Protein AF-A0A9E2LUS8-F1 (afd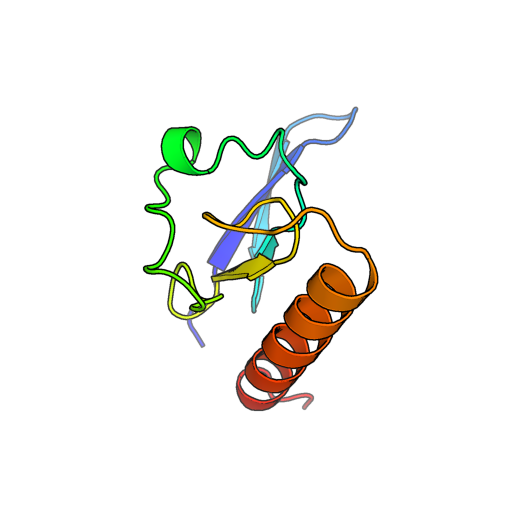b_monomer_lite)

pLDDT: mean 84.72, std 9.07, range [53.88, 95.25]

Secondary structure (DSSP, 8-state):
---EEEEEEETTEEEEEEES-EEE--GGG--TGGGTPPPPSTT--EEETTEEE-GGGSTT----HHHHHHHHHHHHHHHHHHS---

Structure (mmCIF, N/CA/C/O backbone):
data_AF-A0A9E2LUS8-F1
#
_entry.id   AF-A0A9E2LUS8-F1
#
loop_
_atom_site.group_PDB
_atom_site.id
_atom_site.type_symbol
_atom_site.label_atom_id
_atom_site.label_alt_id
_atom_site.label_comp_id
_atom_site.label_asym_id
_atom_site.label_entity_id
_atom_site.label_seq_id
_atom_site.pdbx_PDB_ins_code
_atom_site.Cartn_x
_atom_site.Cartn_y
_atom_site.Cartn_z
_atom_site.occupancy
_atom_site.B_iso_or_equiv
_atom_site.auth_seq_id
_atom_site.auth_comp_id
_atom_site.auth_asym_id
_atom_site.auth_atom_id
_atom_site.pdbx_PDB_model_num
ATOM 1 N N . GLY A 1 1 ? -13.902 -4.784 15.398 1.00 53.88 1 GLY A N 1
ATOM 2 C CA . GLY A 1 1 ? -12.486 -5.181 15.235 1.00 53.88 1 GLY A CA 1
ATOM 3 C C . GLY A 1 1 ? -11.618 -3.959 15.446 1.00 53.88 1 GLY A C 1
ATOM 4 O O . GLY A 1 1 ? -12.105 -2.864 15.220 1.00 53.88 1 GLY A O 1
ATOM 5 N N . THR A 1 2 ? -10.387 -4.102 15.937 1.00 70.62 2 THR A N 1
ATOM 6 C CA . THR A 1 2 ? -9.509 -2.953 16.227 1.00 70.62 2 THR A CA 1
ATOM 7 C C . THR A 1 2 ? -9.095 -2.274 14.922 1.00 70.62 2 THR A C 1
ATOM 9 O O . THR A 1 2 ? -8.218 -2.794 14.235 1.00 70.62 2 THR A O 1
ATOM 12 N N . GLY A 1 3 ? -9.764 -1.179 14.553 1.00 81.19 3 GLY A N 1
ATOM 13 C CA . GLY A 1 3 ? -9.423 -0.362 13.388 1.00 81.19 3 GLY A CA 1
ATOM 14 C C . GLY A 1 3 ? -8.035 0.277 13.497 1.00 81.19 3 GLY A C 1
ATOM 15 O O . GLY A 1 3 ? -7.282 0.034 14.441 1.00 81.19 3 GLY A O 1
ATOM 16 N N . VAL A 1 4 ? -7.694 1.106 12.521 1.00 87.12 4 VAL A N 1
ATOM 17 C CA . VAL A 1 4 ? -6.491 1.937 12.504 1.00 87.12 4 VA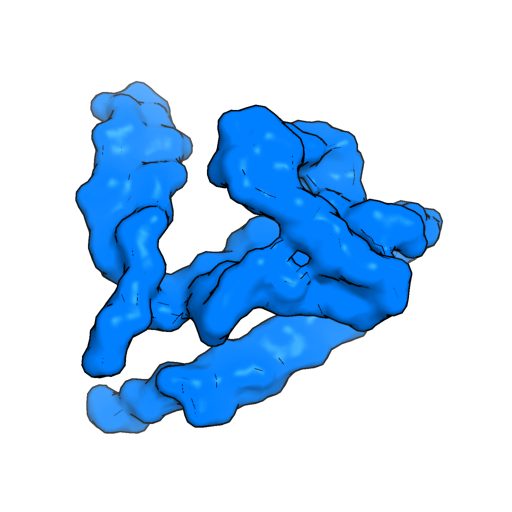L A CA 1
ATOM 18 C C . VAL A 1 4 ? -6.898 3.404 12.612 1.00 87.12 4 VAL A C 1
ATOM 20 O O . VAL A 1 4 ? -7.809 3.849 11.922 1.00 87.12 4 VAL A O 1
ATOM 23 N N . CYS A 1 5 ? -6.239 4.172 13.475 1.00 88.56 5 CYS A N 1
ATOM 24 C CA . CYS A 1 5 ? -6.409 5.623 13.476 1.00 88.56 5 CYS A CA 1
ATOM 25 C C . CYS A 1 5 ? -5.533 6.218 12.376 1.00 88.56 5 CYS A C 1
ATOM 27 O O . CYS A 1 5 ? -4.327 5.966 12.348 1.00 88.56 5 CYS A O 1
ATOM 29 N N . ALA A 1 6 ? -6.123 7.026 11.501 1.00 84.88 6 ALA A N 1
ATOM 30 C CA . ALA A 1 6 ? -5.380 7.763 10.489 1.00 84.88 6 ALA A CA 1
ATOM 31 C C . ALA A 1 6 ? -5.621 9.262 10.648 1.00 84.88 6 ALA A C 1
ATOM 33 O O . ALA A 1 6 ? -6.707 9.697 11.029 1.00 84.88 6 ALA A O 1
ATOM 34 N N . THR A 1 7 ? -4.589 10.054 10.358 1.00 86.94 7 THR A N 1
ATOM 35 C CA . THR A 1 7 ? -4.688 11.514 10.352 1.00 86.94 7 THR A CA 1
ATOM 36 C C . THR A 1 7 ? -4.893 12.007 8.926 1.00 86.94 7 THR A C 1
ATOM 38 O O . THR A 1 7 ? -3.994 11.909 8.090 1.00 86.94 7 THR A O 1
ATOM 41 N N . LEU A 1 8 ? -6.051 12.602 8.667 1.00 81.75 8 LEU A N 1
ATOM 42 C CA . LEU A 1 8 ? -6.349 13.336 7.445 1.00 81.75 8 LEU A CA 1
ATOM 43 C C . LEU A 1 8 ? -5.932 14.794 7.621 1.00 81.75 8 LEU A C 1
ATOM 45 O O . LEU A 1 8 ? -6.381 15.487 8.534 1.00 81.75 8 LEU A O 1
ATOM 49 N N . ARG A 1 9 ? -5.057 15.277 6.737 1.00 84.12 9 ARG A N 1
ATOM 50 C CA . ARG A 1 9 ? -4.677 16.692 6.680 1.00 84.12 9 ARG A CA 1
ATOM 51 C C . ARG A 1 9 ? -5.519 17.377 5.614 1.00 84.12 9 ARG A C 1
ATOM 53 O O . ARG A 1 9 ? -5.403 17.058 4.436 1.00 84.12 9 ARG A O 1
ATOM 60 N N . THR A 1 10 ? -6.351 18.315 6.039 1.00 82.94 10 THR A N 1
ATOM 61 C CA . THR A 1 10 ? -7.215 19.126 5.175 1.00 82.94 10 THR A CA 1
ATOM 62 C C . THR A 1 10 ? -6.792 20.593 5.247 1.00 82.94 10 THR A C 1
ATOM 64 O O . THR A 1 10 ? -6.005 20.977 6.114 1.00 82.94 10 THR A O 1
ATOM 67 N N . ALA A 1 11 ? -7.346 21.442 4.378 1.00 88.62 11 ALA A N 1
ATOM 68 C CA . ALA A 1 11 ? -7.138 22.890 4.467 1.00 88.62 11 ALA A CA 1
ATOM 69 C C . ALA A 1 11 ? -7.633 23.488 5.803 1.00 88.62 11 ALA A C 1
ATOM 71 O O . ALA A 1 11 ? -7.117 24.511 6.240 1.00 88.62 11 ALA A O 1
ATOM 72 N N . ALA A 1 12 ? -8.596 22.838 6.468 1.00 90.56 12 ALA A N 1
ATOM 73 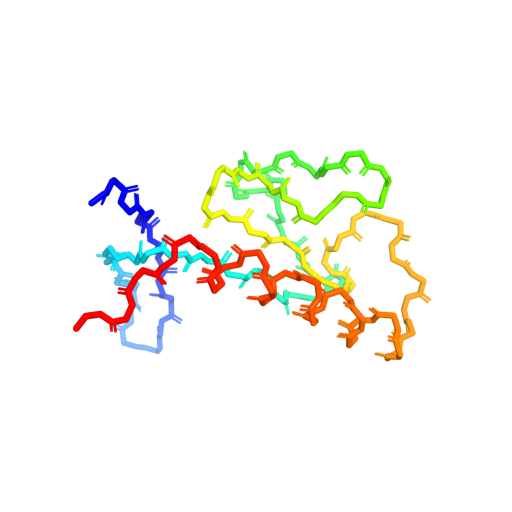C CA . ALA A 1 12 ? -9.141 23.260 7.758 1.00 90.56 12 ALA A CA 1
ATOM 74 C C . ALA A 1 12 ? -8.303 22.791 8.965 1.00 90.56 12 ALA A C 1
ATOM 76 O O . ALA A 1 12 ? -8.578 23.193 10.093 1.00 90.56 12 ALA A O 1
ATOM 77 N N . GLY A 1 13 ? -7.292 21.943 8.748 1.00 88.94 13 GLY A N 1
ATOM 78 C CA . GLY A 1 13 ? -6.458 21.371 9.804 1.00 88.94 13 GLY A CA 1
ATOM 79 C C . GLY A 1 13 ? -6.313 19.852 9.709 1.00 88.94 13 GLY A C 1
ATOM 80 O O . GLY A 1 13 ? -6.711 19.222 8.725 1.00 88.94 13 GLY A O 1
ATOM 81 N N . ALA A 1 14 ? -5.699 19.265 10.737 1.00 91.50 14 ALA A N 1
ATOM 82 C CA . ALA A 1 14 ? -5.500 17.823 10.853 1.00 91.50 14 ALA A CA 1
ATOM 83 C C . ALA A 1 14 ? -6.591 17.199 11.731 1.00 91.50 14 ALA A C 1
ATOM 85 O O . ALA A 1 14 ? -6.824 17.665 12.845 1.00 91.50 14 ALA A O 1
ATOM 86 N N . ILE A 1 15 ? -7.224 16.138 11.237 1.00 89.75 15 ILE A N 1
ATOM 87 C CA . ILE A 1 15 ? -8.254 15.377 11.949 1.00 89.75 15 ILE A CA 1
ATOM 88 C C . ILE A 1 15 ? -7.766 13.934 12.047 1.00 89.75 15 ILE A C 1
ATOM 90 O O . ILE A 1 15 ? -7.339 13.365 11.045 1.00 89.75 15 ILE A O 1
ATOM 94 N N . THR A 1 16 ? -7.796 13.355 13.247 1.00 90.56 16 THR A N 1
ATOM 95 C CA . THR A 1 16 ? -7.474 11.940 13.468 1.00 90.56 16 THR A CA 1
ATOM 96 C C . THR A 1 16 ? -8.755 11.192 13.782 1.00 90.56 16 THR A C 1
ATOM 98 O O . THR A 1 16 ? -9.424 11.518 14.760 1.00 90.56 16 THR A O 1
ATOM 101 N N . GLU A 1 17 ? -9.075 10.184 12.979 1.00 88.75 17 GLU A N 1
ATOM 102 C CA . GLU A 1 17 ? -10.300 9.398 13.124 1.00 88.75 17 GLU A CA 1
ATOM 103 C C . GLU A 1 17 ? -10.044 7.901 12.857 1.00 88.75 17 GLU A C 1
ATOM 105 O O . GLU A 1 17 ? -9.022 7.547 12.250 1.00 88.75 17 GLU A O 1
ATOM 110 N N . PRO A 1 18 ? -10.894 7.000 13.385 1.00 89.81 18 PRO A N 1
ATOM 111 C CA . PRO A 1 18 ? -10.736 5.566 13.188 1.00 89.81 18 PRO A CA 1
ATOM 112 C C . PRO A 1 18 ? -11.228 5.125 11.803 1.00 89.81 18 PRO A C 1
ATOM 114 O O . PRO A 1 18 ? -12.290 5.534 11.347 1.00 89.81 18 PRO A O 1
ATOM 117 N N . PHE A 1 19 ? -10.482 4.212 11.186 1.00 88.44 19 PHE A N 1
ATOM 118 C CA . PHE A 1 19 ? -10.806 3.551 9.923 1.00 88.44 19 PHE A CA 1
ATOM 119 C C . PHE A 1 19 ? -10.662 2.036 10.052 1.00 88.44 19 PHE A C 1
ATOM 121 O O . PHE A 1 19 ? -9.856 1.541 10.841 1.00 88.44 19 PHE A O 1
ATOM 128 N N . ASP A 1 20 ? -11.378 1.273 9.229 1.00 89.00 20 ASP A N 1
ATOM 129 C CA . ASP A 1 20 ? -11.211 -0.185 9.189 1.00 89.00 20 ASP A CA 1
ATOM 130 C C . ASP A 1 20 ? -9.896 -0.615 8.529 1.00 89.00 20 ASP A C 1
ATOM 132 O O . ASP A 1 20 ? -9.295 -1.619 8.929 1.00 89.00 20 ASP A O 1
ATOM 136 N N . ALA A 1 21 ? -9.452 0.152 7.533 1.00 90.38 21 ALA A N 1
ATOM 137 C CA . ALA A 1 21 ? -8.268 -0.092 6.722 1.00 90.38 21 ALA A CA 1
ATOM 138 C C . ALA A 1 21 ? -7.740 1.220 6.119 1.00 90.38 21 ALA A C 1
ATOM 140 O O . ALA A 1 21 ? -8.501 2.158 5.890 1.00 90.38 21 ALA A O 1
ATOM 141 N N . VAL A 1 22 ? -6.440 1.270 5.819 1.00 90.69 22 VAL A N 1
ATOM 142 C CA . VAL A 1 22 ? -5.790 2.398 5.129 1.00 90.69 22 VAL A CA 1
ATOM 143 C C . VAL A 1 22 ? -4.982 1.884 3.941 1.00 90.69 22 VAL A C 1
ATOM 145 O O . VAL A 1 22 ? -4.136 1.005 4.100 1.00 90.69 22 VAL A O 1
ATOM 148 N N . LEU A 1 23 ? -5.193 2.475 2.764 1.00 90.94 23 LEU A N 1
ATOM 149 C CA . LEU A 1 23 ? -4.330 2.288 1.596 1.00 90.94 23 LEU A CA 1
ATOM 150 C C . LEU A 1 23 ? -3.500 3.552 1.369 1.00 90.94 23 LEU A C 1
ATOM 152 O O . LEU A 1 23 ? -4.037 4.650 1.235 1.00 90.94 23 LEU A O 1
ATOM 156 N N . PHE A 1 24 ? -2.182 3.396 1.306 1.00 89.62 24 PHE A N 1
ATOM 157 C CA . PHE A 1 24 ? -1.251 4.483 1.058 1.00 89.62 24 PHE A CA 1
ATOM 158 C C . PHE A 1 24 ? -0.854 4.539 -0.424 1.00 89.62 24 PHE A C 1
ATOM 160 O O . PHE A 1 24 ? -0.140 3.667 -0.925 1.00 89.62 24 PHE A O 1
ATOM 167 N N . CYS A 1 25 ? -1.273 5.611 -1.103 1.00 89.50 25 CYS A N 1
ATOM 168 C CA . CYS A 1 25 ? -1.101 5.823 -2.549 1.00 89.50 25 CYS A CA 1
ATOM 169 C C . CYS A 1 25 ? -0.288 7.097 -2.863 1.00 89.50 25 CYS A C 1
ATOM 171 O O . CYS A 1 25 ? -0.608 7.837 -3.788 1.00 89.50 25 CYS A O 1
ATOM 173 N N . GLY A 1 26 ? 0.736 7.411 -2.064 1.00 86.75 26 GLY A N 1
ATOM 174 C CA . GLY A 1 26 ? 1.435 8.708 -2.104 1.00 86.75 26 GLY A CA 1
ATOM 175 C C . GLY A 1 26 ? 2.473 8.916 -3.219 1.00 86.75 26 GLY A C 1
ATOM 176 O O . GLY A 1 26 ? 3.192 9.916 -3.183 1.00 86.75 26 GLY A O 1
ATOM 177 N N . GLY A 1 27 ? 2.598 7.984 -4.171 1.00 87.88 27 GLY A N 1
ATOM 178 C CA . GLY A 1 27 ? 3.617 8.018 -5.229 1.00 87.88 27 GLY A CA 1
ATOM 179 C C . GLY A 1 27 ? 5.061 8.050 -4.701 1.00 87.88 27 GLY A C 1
ATOM 180 O O . GLY A 1 27 ? 5.307 7.776 -3.531 1.00 87.88 27 GLY A O 1
ATOM 181 N N . ARG A 1 28 ? 6.032 8.438 -5.542 1.00 83.56 28 ARG A N 1
ATOM 182 C CA . ARG A 1 28 ? 7.468 8.480 -5.163 1.00 83.56 28 ARG A CA 1
ATOM 183 C C . ARG A 1 28 ? 7.806 9.497 -4.073 1.00 83.56 28 ARG A C 1
ATOM 185 O O . ARG A 1 28 ? 8.855 9.412 -3.447 1.00 83.56 28 ARG A O 1
ATOM 192 N N . THR A 1 29 ? 6.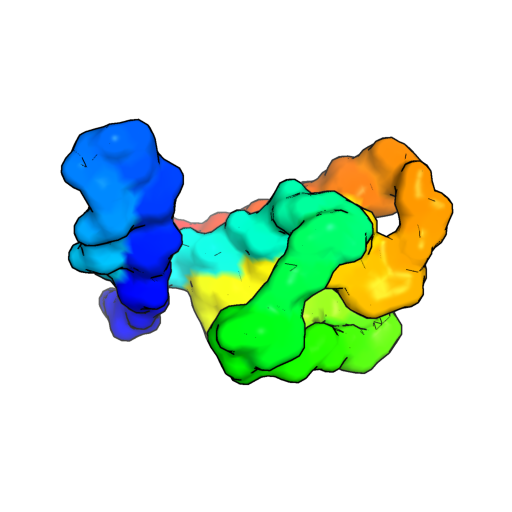928 10.469 -3.852 1.00 74.00 29 THR A N 1
ATOM 193 C CA . THR A 1 29 ? 7.039 11.456 -2.770 1.00 74.00 29 THR A CA 1
ATOM 194 C C . THR A 1 29 ? 6.589 10.899 -1.420 1.00 74.00 29 THR A C 1
ATOM 196 O O . THR A 1 29 ? 6.475 11.648 -0.450 1.00 74.00 29 THR A O 1
ATOM 199 N N . SER A 1 30 ? 6.301 9.597 -1.340 1.00 71.75 30 SER A N 1
ATOM 200 C CA . SER A 1 30 ? 5.903 8.930 -0.113 1.00 71.75 30 SER A CA 1
ATOM 201 C C . SER A 1 30 ? 6.949 9.097 0.986 1.00 71.75 30 SER A C 1
ATOM 203 O O . SER A 1 30 ? 8.075 8.616 0.876 1.00 71.75 30 SER A O 1
ATOM 205 N N . ARG A 1 31 ? 6.547 9.712 2.096 1.00 72.81 31 ARG A N 1
ATOM 206 C CA . ARG A 1 31 ? 7.357 9.867 3.310 1.00 72.81 31 ARG A CA 1
ATOM 207 C C . ARG A 1 31 ? 7.115 8.720 4.296 1.00 72.81 31 ARG A C 1
ATOM 209 O O . ARG A 1 31 ? 6.991 8.946 5.492 1.00 72.81 31 ARG A O 1
ATOM 216 N N . LEU A 1 32 ? 6.993 7.485 3.799 1.00 76.06 32 LEU A N 1
ATOM 217 C CA . LEU A 1 32 ? 6.666 6.317 4.633 1.00 76.06 32 LEU A CA 1
ATOM 218 C C . LEU A 1 32 ? 7.611 6.139 5.835 1.00 76.06 32 LEU A C 1
ATOM 220 O O . LEU A 1 32 ? 7.092 5.938 6.934 1.00 76.06 32 LEU A O 1
ATOM 224 N N . PRO A 1 33 ? 8.945 6.306 5.693 1.00 75.25 33 PRO A N 1
ATOM 225 C CA . PRO A 1 33 ? 9.843 6.251 6.845 1.00 75.25 33 PRO A CA 1
ATOM 226 C C . PRO A 1 33 ? 9.567 7.346 7.885 1.00 75.25 33 PRO A C 1
ATOM 228 O O . PRO A 1 33 ? 9.638 7.084 9.081 1.00 75.25 33 PRO A O 1
ATOM 231 N N . GLU A 1 34 ? 9.198 8.559 7.454 1.00 76.38 34 GLU A N 1
ATOM 232 C CA . GLU A 1 34 ? 8.843 9.667 8.361 1.00 76.38 34 GLU A CA 1
ATOM 233 C C . GLU A 1 34 ? 7.522 9.405 9.102 1.00 76.38 34 GLU A C 1
ATOM 235 O O . GLU A 1 34 ? 7.296 9.942 10.182 1.00 76.38 34 GLU A O 1
ATOM 240 N N . LEU A 1 35 ? 6.656 8.559 8.536 1.00 71.19 35 LEU A N 1
ATOM 241 C CA . LEU A 1 35 ? 5.412 8.098 9.156 1.00 71.19 35 LEU A CA 1
ATOM 242 C C . LEU A 1 35 ? 5.624 6.894 10.092 1.00 71.19 35 LEU A C 1
ATOM 244 O O . LEU A 1 35 ? 4.650 6.342 10.599 1.00 71.19 35 LEU A O 1
ATOM 248 N N . GLY A 1 36 ? 6.874 6.473 10.318 1.00 76.00 36 GLY A N 1
ATOM 249 C CA . GLY A 1 36 ? 7.208 5.324 11.161 1.00 76.00 36 GLY A CA 1
ATOM 250 C C . GLY A 1 36 ? 6.917 3.968 10.515 1.00 76.00 36 GLY A C 1
ATOM 251 O O . GLY A 1 36 ? 6.985 2.946 11.195 1.00 76.00 36 GLY A O 1
ATOM 252 N N . PHE A 1 37 ? 6.609 3.935 9.214 1.00 77.00 37 PHE A N 1
ATOM 253 C CA . PHE A 1 37 ? 6.408 2.690 8.483 1.00 77.00 37 PHE A CA 1
ATOM 254 C C . PHE A 1 37 ? 7.713 2.221 7.848 1.00 77.00 37 PHE A C 1
ATOM 256 O O . PHE A 1 37 ? 8.333 2.923 7.044 1.00 77.00 37 PHE A O 1
ATOM 263 N N . THR A 1 38 ? 8.104 0.990 8.163 1.00 73.69 38 THR A N 1
ATOM 264 C CA . THR A 1 38 ? 9.129 0.276 7.408 1.00 73.69 38 THR A CA 1
ATOM 265 C C . THR A 1 38 ? 8.513 -0.241 6.118 1.00 73.69 38 THR A C 1
ATOM 267 O O . THR A 1 38 ? 7.433 -0.833 6.110 1.00 73.69 38 THR A O 1
ATOM 270 N N . THR A 1 39 ? 9.172 0.023 4.992 1.00 68.12 39 THR A N 1
ATOM 271 C CA . THR A 1 39 ? 8.669 -0.467 3.711 1.00 68.12 39 THR A CA 1
ATOM 272 C C . THR A 1 39 ? 8.768 -1.995 3.685 1.00 68.12 39 THR A C 1
ATOM 274 O O . THR A 1 39 ? 9.786 -2.529 4.137 1.00 68.12 39 THR A O 1
ATOM 277 N N . PRO A 1 40 ? 7.752 -2.718 3.187 1.00 72.06 40 PRO A N 1
ATOM 278 C CA . PRO A 1 40 ? 7.777 -4.170 3.190 1.00 72.06 40 PRO A CA 1
ATOM 279 C C . PRO A 1 40 ? 8.898 -4.677 2.273 1.00 72.06 40 PRO A C 1
ATOM 281 O O . PRO A 1 40 ? 9.296 -3.968 1.339 1.00 72.06 40 PRO A O 1
ATOM 284 N N . PRO A 1 41 ? 9.401 -5.905 2.491 1.00 73.38 41 PRO A N 1
ATOM 285 C CA . PRO A 1 41 ? 10.296 -6.548 1.535 1.00 73.38 41 PRO A CA 1
ATOM 286 C C . PRO A 1 41 ? 9.661 -6.599 0.135 1.00 73.38 41 PRO A C 1
ATOM 288 O O . PRO A 1 41 ? 8.435 -6.573 -0.0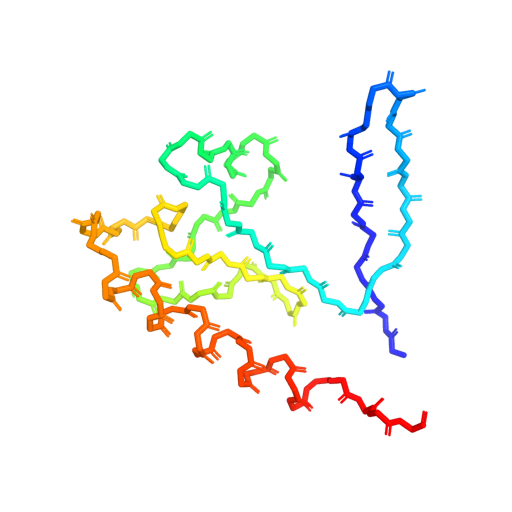04 1.00 73.38 41 PRO A O 1
ATOM 291 N N . HIS A 1 42 ? 10.503 -6.654 -0.903 1.00 68.81 42 HIS A N 1
ATOM 292 C CA . HIS A 1 42 ? 10.085 -6.559 -2.305 1.00 68.81 42 HIS A CA 1
ATOM 293 C C . HIS A 1 42 ? 8.844 -7.407 -2.622 1.00 68.81 42 HIS A C 1
ATOM 295 O O . HIS A 1 42 ? 8.820 -8.608 -2.372 1.00 68.81 42 HIS A O 1
ATOM 301 N N . GLY A 1 43 ? 7.831 -6.766 -3.210 1.00 69.88 43 GLY A N 1
ATOM 302 C CA . GLY A 1 43 ? 6.600 -7.423 -3.656 1.00 69.88 43 GLY A CA 1
ATOM 303 C C . GLY A 1 43 ? 5.504 -7.557 -2.596 1.00 69.88 43 GLY A C 1
ATOM 304 O O . GLY A 1 43 ? 4.390 -7.917 -2.957 1.00 69.88 43 GLY A O 1
ATOM 305 N N . ASN A 1 44 ? 5.763 -7.232 -1.325 1.00 85.44 44 ASN A N 1
ATOM 306 C CA . ASN A 1 44 ? 4.714 -7.184 -0.307 1.00 85.44 44 ASN A CA 1
ATOM 307 C C . ASN A 1 44 ? 4.074 -5.782 -0.246 1.00 85.44 44 ASN A C 1
ATOM 309 O O . ASN A 1 44 ? 4.770 -4.766 -0.234 1.00 85.44 44 ASN A O 1
ATOM 313 N N . LEU A 1 45 ? 2.741 -5.735 -0.208 1.00 90.56 45 LEU A N 1
ATOM 314 C CA . LEU A 1 45 ? 1.955 -4.499 -0.137 1.00 90.56 45 LEU A CA 1
ATOM 315 C C . LEU A 1 45 ? 1.572 -4.132 1.300 1.00 90.56 45 LEU A C 1
ATOM 317 O O . LEU A 1 45 ? 1.174 -3.002 1.560 1.00 90.56 45 LEU A O 1
ATOM 321 N N . ARG A 1 46 ? 1.668 -5.061 2.253 1.00 90.56 46 ARG A N 1
ATOM 322 C CA . ARG A 1 46 ? 1.147 -4.885 3.611 1.00 90.56 46 ARG A CA 1
ATOM 323 C C . ARG A 1 46 ? 2.198 -4.248 4.533 1.00 90.56 46 ARG A C 1
ATOM 325 O O . ARG A 1 46 ? 3.234 -4.851 4.802 1.00 90.56 46 ARG A O 1
ATOM 332 N N . LEU A 1 47 ? 1.916 -3.038 5.031 1.00 87.69 47 LEU A N 1
ATOM 333 C CA . LEU A 1 47 ? 2.726 -2.312 6.028 1.00 87.69 47 LEU A CA 1
ATOM 334 C C . LEU A 1 47 ? 2.423 -2.776 7.458 1.00 87.69 47 LEU A C 1
ATOM 336 O O . LEU A 1 47 ? 3.302 -2.834 8.311 1.00 87.69 47 LEU A O 1
ATOM 340 N N . SER A 1 48 ? 1.150 -3.062 7.726 1.00 87.19 48 SER A N 1
ATOM 341 C CA . SER A 1 48 ? 0.626 -3.499 9.021 1.00 87.19 48 SER A CA 1
ATOM 342 C C . SER A 1 48 ? -0.639 -4.344 8.792 1.00 87.19 48 SER A C 1
ATOM 344 O O . SER A 1 48 ? -1.142 -4.370 7.667 1.00 87.19 48 SER A O 1
ATOM 346 N N . PRO A 1 49 ? -1.220 -5.002 9.813 1.00 88.88 49 PRO A N 1
ATOM 347 C CA . PRO A 1 49 ? -2.435 -5.808 9.648 1.00 88.88 49 PRO A CA 1
ATOM 348 C C . PRO A 1 49 ? -3.623 -5.102 8.966 1.00 88.88 49 PRO A C 1
ATOM 350 O O . PRO A 1 49 ? -4.494 -5.786 8.440 1.00 88.88 49 PRO A O 1
ATOM 353 N N . ARG A 1 50 ? -3.678 -3.760 8.994 1.00 90.69 50 ARG A N 1
ATOM 354 C CA . ARG A 1 50 ? -4.764 -2.938 8.421 1.00 90.69 50 ARG A CA 1
ATOM 355 C C . ARG A 1 50 ? -4.258 -1.788 7.550 1.00 90.69 50 ARG A C 1
ATOM 357 O O . ARG A 1 50 ? -4.975 -0.814 7.319 1.00 90.69 50 ARG A O 1
ATOM 364 N N . THR A 1 51 ? -3.009 -1.857 7.103 1.00 90.31 51 THR A N 1
ATOM 365 C CA . THR A 1 51 ? -2.397 -0.785 6.317 1.00 90.31 51 THR A CA 1
ATOM 366 C C . THR A 1 51 ? -1.613 -1.366 5.157 1.00 90.31 51 THR A C 1
ATOM 368 O O . THR A 1 51 ? -0.755 -2.227 5.356 1.00 90.31 51 THR A O 1
ATOM 371 N N . TRP A 1 52 ? -1.860 -0.840 3.962 1.00 93.06 52 TRP A N 1
ATOM 372 C CA . TRP A 1 52 ? -1.183 -1.234 2.733 1.00 93.06 52 TRP A CA 1
ATOM 373 C C . TRP A 1 52 ? -0.502 -0.040 2.073 1.00 93.06 52 TRP A C 1
ATOM 375 O O . TRP A 1 52 ? -0.920 1.103 2.247 1.00 93.06 52 TRP A O 1
ATOM 385 N N . VAL A 1 53 ? 0.531 -0.314 1.287 1.00 92.06 53 VAL A N 1
ATOM 386 C CA . VAL A 1 53 ? 1.199 0.620 0.383 1.00 92.06 53 VAL A CA 1
ATOM 387 C C . VAL A 1 53 ? 1.089 0.081 -1.036 1.00 92.06 53 VAL A C 1
ATOM 389 O O . VAL A 1 53 ? 1.363 -1.094 -1.271 1.00 92.06 53 VAL A O 1
ATOM 392 N N . ILE A 1 54 ? 0.706 0.931 -1.987 1.00 93.12 54 ILE A N 1
ATOM 393 C CA . ILE A 1 54 ? 0.541 0.528 -3.387 1.00 93.12 54 ILE A CA 1
ATOM 394 C C . ILE A 1 54 ? 1.247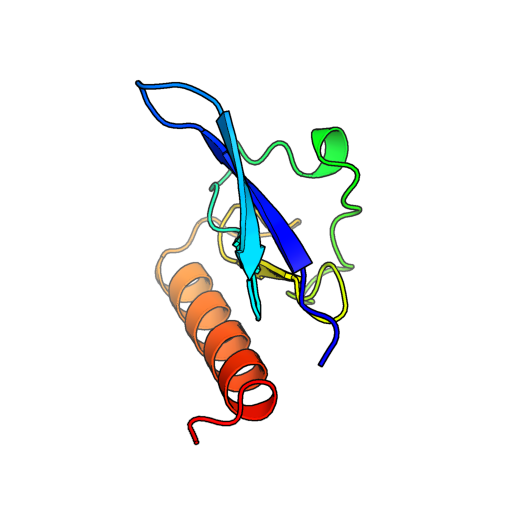 1.478 -4.351 1.00 93.12 54 ILE A C 1
ATOM 396 O O . ILE A 1 54 ? 1.512 2.644 -4.036 1.00 93.12 54 ILE A O 1
ATOM 400 N N . GLY A 1 55 ? 1.525 0.972 -5.554 1.00 92.19 55 GLY A N 1
ATOM 401 C CA . GLY A 1 55 ? 2.125 1.743 -6.631 1.00 92.19 55 GLY A CA 1
ATOM 402 C C . GLY A 1 55 ? 3.474 2.327 -6.232 1.00 92.19 55 GLY A C 1
ATOM 403 O O . GLY A 1 55 ? 4.232 1.741 -5.468 1.00 92.19 55 GLY A O 1
ATOM 404 N N . ASP A 1 56 ? 3.773 3.524 -6.721 1.00 90.56 56 ASP A N 1
ATOM 405 C CA . ASP A 1 56 ? 5.099 4.134 -6.572 1.00 90.56 56 ASP A CA 1
ATOM 406 C C . ASP A 1 56 ? 5.502 4.521 -5.150 1.00 90.56 56 ASP A C 1
ATOM 408 O O . ASP A 1 56 ? 6.656 4.883 -4.932 1.00 90.56 56 ASP A O 1
ATOM 412 N N . ALA A 1 57 ? 4.585 4.427 -4.189 1.00 88.56 57 ALA A N 1
ATOM 413 C CA . ALA A 1 57 ? 4.922 4.594 -2.784 1.00 88.56 57 ALA A CA 1
ATOM 414 C C . ALA A 1 57 ? 5.671 3.382 -2.203 1.00 88.56 57 ALA A C 1
ATOM 416 O O . ALA A 1 57 ? 6.335 3.506 -1.175 1.00 88.56 57 ALA A O 1
ATOM 417 N N . ARG A 1 58 ? 5.570 2.198 -2.824 1.00 87.25 58 ARG A N 1
ATOM 418 C CA . ARG A 1 58 ? 6.252 0.995 -2.333 1.00 87.25 58 ARG A CA 1
ATOM 419 C C . ARG A 1 58 ? 7.698 0.932 -2.824 1.00 87.25 58 ARG A C 1
ATOM 421 O O . ARG A 1 58 ? 8.021 1.331 -3.946 1.00 87.25 58 ARG A O 1
ATOM 428 N N . LEU A 1 59 ? 8.566 0.330 -2.013 1.00 82.12 59 LEU A N 1
ATOM 429 C CA . LEU A 1 59 ? 9.960 0.097 -2.385 1.00 82.12 59 LEU A CA 1
ATOM 430 C C . LEU A 1 59 ? 10.042 -0.825 -3.611 1.00 82.12 59 LEU A C 1
ATOM 432 O O . LEU A 1 59 ? 9.380 -1.862 -3.689 1.00 82.12 59 LEU A O 1
ATOM 436 N N . GLY A 1 60 ? 10.877 -0.448 -4.580 1.00 79.69 60 GLY A N 1
ATOM 437 C CA . GLY A 1 60 ? 11.082 -1.232 -5.799 1.00 79.69 60 GLY A CA 1
ATOM 438 C C . GLY A 1 60 ? 9.899 -1.214 -6.773 1.00 79.69 60 GLY A C 1
ATOM 439 O O . GLY A 1 60 ? 9.768 -2.141 -7.572 1.00 79.69 60 GLY A O 1
ATOM 440 N N . SER A 1 61 ? 9.017 -0.208 -6.716 1.00 83.38 61 SER A N 1
ATOM 441 C CA . SER A 1 61 ? 8.084 0.043 -7.824 1.00 83.38 61 SER A CA 1
ATOM 442 C C . SER A 1 61 ? 8.844 0.429 -9.098 1.00 83.38 61 SER A C 1
ATOM 444 O O . SER A 1 61 ? 9.844 1.146 -9.050 1.00 83.38 61 SER A O 1
ATOM 446 N N . LEU A 1 62 ? 8.335 -0.010 -10.251 1.00 88.06 62 LEU A N 1
ATOM 447 C CA . LEU A 1 62 ? 8.897 0.298 -11.571 1.00 88.06 62 LEU A CA 1
ATOM 448 C C . LEU A 1 62 ? 8.300 1.563 -12.213 1.00 88.06 62 LEU A C 1
ATOM 450 O O . LEU A 1 62 ? 8.639 1.888 -13.352 1.00 88.06 62 LEU A O 1
ATOM 454 N N . GLY A 1 63 ? 7.399 2.285 -11.536 1.00 89.12 63 GLY A N 1
ATOM 455 C CA . GLY A 1 63 ? 6.815 3.504 -12.106 1.00 89.12 63 GLY A CA 1
ATOM 456 C C . GLY A 1 63 ? 5.794 3.277 -13.212 1.00 89.12 63 GLY A C 1
ATOM 457 O O . GLY A 1 63 ? 5.566 4.188 -14.002 1.00 89.12 63 GLY A O 1
ATOM 458 N N . GLN A 1 64 ? 5.242 2.068 -13.336 1.00 94.19 64 GLN A N 1
ATOM 459 C CA . GLN A 1 64 ? 4.332 1.722 -14.427 1.00 94.19 64 GLN A CA 1
ATOM 460 C C . GLN A 1 64 ? 2.885 1.741 -13.947 1.00 94.19 64 GLN A C 1
ATOM 462 O O . GLN A 1 64 ? 2.548 1.116 -12.940 1.00 94.19 64 GLN A O 1
ATOM 467 N N . ALA A 1 65 ? 2.013 2.397 -14.714 1.00 94.06 65 ALA A N 1
ATOM 468 C CA . ALA A 1 65 ? 0.594 2.512 -14.382 1.00 94.06 65 ALA A CA 1
ATOM 469 C C . ALA A 1 65 ? -0.083 1.141 -14.223 1.00 94.06 65 ALA A C 1
ATOM 471 O O . ALA A 1 65 ? -0.845 0.937 -13.283 1.00 94.06 65 ALA A O 1
ATOM 472 N N . CYS A 1 66 ? 0.238 0.175 -15.091 1.00 95.06 66 CYS A N 1
ATOM 473 C CA . CYS A 1 66 ? -0.310 -1.181 -15.003 1.00 95.06 66 CYS A CA 1
ATOM 474 C C . CYS A 1 66 ? 0.080 -1.899 -13.702 1.00 95.06 66 CYS A C 1
ATOM 476 O O . CYS A 1 66 ? -0.742 -2.611 -13.133 1.00 95.06 66 CYS A O 1
ATOM 478 N N . ILE A 1 67 ? 1.294 -1.667 -13.198 1.00 91.94 67 ILE A N 1
ATOM 479 C CA . ILE A 1 67 ? 1.764 -2.243 -11.935 1.00 91.94 67 ILE A CA 1
ATOM 480 C C . ILE A 1 67 ? 1.045 -1.585 -10.760 1.00 91.94 67 ILE A C 1
ATOM 482 O O . ILE A 1 67 ? 0.526 -2.290 -9.904 1.00 91.94 67 ILE A O 1
ATOM 486 N N . ALA A 1 68 ? 0.944 -0.253 -10.744 1.00 93.12 68 ALA A N 1
ATOM 487 C CA . ALA A 1 68 ? 0.234 0.460 -9.684 1.00 93.12 68 ALA A CA 1
ATOM 488 C C . ALA A 1 68 ? -1.252 0.065 -9.606 1.00 93.12 68 ALA A C 1
ATOM 490 O O . ALA A 1 68 ? -1.792 -0.091 -8.512 1.00 93.12 68 ALA A O 1
ATOM 491 N N . MET A 1 69 ? -1.902 -0.146 -10.758 1.00 94.81 69 MET A N 1
ATOM 492 C CA . MET A 1 69 ? -3.267 -0.681 -10.811 1.00 94.81 69 MET A CA 1
ATOM 493 C C . MET A 1 69 ? -3.346 -2.112 -10.269 1.00 94.81 69 MET A C 1
ATOM 495 O O . MET A 1 69 ? -4.249 -2.414 -9.493 1.00 94.81 69 MET A O 1
ATOM 499 N N . GLY A 1 70 ? -2.399 -2.979 -10.641 1.00 94.56 70 GLY A N 1
ATOM 500 C CA . GLY A 1 70 ? -2.316 -4.344 -10.118 1.00 94.56 70 GLY A CA 1
ATOM 501 C C . GLY A 1 70 ? -2.151 -4.383 -8.597 1.00 94.56 70 GLY A C 1
ATOM 502 O O . GLY A 1 70 ? -2.887 -5.101 -7.924 1.00 94.56 70 GLY A O 1
ATOM 503 N N . ASP A 1 71 ? -1.261 -3.553 -8.048 1.00 94.19 71 ASP A N 1
ATOM 504 C CA . ASP A 1 71 ? -1.076 -3.414 -6.599 1.00 94.19 71 ASP A CA 1
ATOM 505 C C . ASP A 1 71 ? -2.385 -2.987 -5.912 1.00 94.19 71 ASP A C 1
ATOM 507 O O . ASP A 1 71 ? -2.776 -3.555 -4.893 1.00 94.19 71 ASP A O 1
ATOM 511 N N . GLY A 1 72 ? -3.089 -2.004 -6.487 1.00 94.00 72 GLY A N 1
ATOM 512 C CA . GLY A 1 72 ? -4.373 -1.531 -5.969 1.00 94.00 72 GLY A CA 1
ATOM 513 C C . GLY A 1 72 ? -5.446 -2.618 -5.946 1.00 94.00 72 GLY A C 1
ATOM 514 O O . GLY A 1 72 ? -6.155 -2.750 -4.950 1.00 94.00 72 GLY A O 1
ATOM 515 N N . LEU A 1 73 ? -5.533 -3.429 -7.004 1.00 95.25 73 LEU A N 1
ATOM 516 C CA . LEU A 1 73 ? -6.478 -4.543 -7.076 1.00 95.25 73 LEU A CA 1
ATOM 517 C C . LEU A 1 73 ? -6.177 -5.618 -6.021 1.00 95.25 73 LEU A C 1
ATOM 519 O O . LEU A 1 73 ? -7.095 -6.086 -5.350 1.00 95.25 73 LEU A O 1
ATOM 523 N N . LEU A 1 74 ? -4.902 -5.978 -5.846 1.00 93.38 74 LEU A N 1
ATOM 524 C CA . LEU A 1 74 ? -4.478 -6.960 -4.844 1.00 93.38 74 LEU A CA 1
ATOM 525 C C . LEU A 1 74 ? -4.768 -6.476 -3.417 1.00 93.38 74 LEU A C 1
ATOM 527 O O . LEU A 1 74 ? -5.358 -7.210 -2.626 1.00 93.38 74 LEU A O 1
ATOM 531 N N . ALA A 1 75 ? -4.423 -5.225 -3.100 1.00 93.38 75 ALA A N 1
ATOM 532 C CA . ALA A 1 75 ? -4.708 -4.646 -1.789 1.00 93.38 75 ALA A CA 1
ATOM 533 C C . ALA A 1 75 ? -6.219 -4.564 -1.513 1.00 93.38 75 ALA A C 1
ATOM 535 O O . ALA A 1 75 ? -6.661 -4.879 -0.411 1.00 93.38 75 ALA A O 1
ATOM 536 N N . ALA A 1 76 ? -7.024 -4.184 -2.511 1.00 91.75 76 ALA A N 1
ATOM 537 C CA . ALA A 1 76 ? -8.477 -4.129 -2.371 1.00 91.75 76 ALA A CA 1
ATOM 538 C C . ALA A 1 76 ? -9.087 -5.512 -2.092 1.00 91.75 76 ALA A C 1
ATOM 540 O O . ALA A 1 76 ? -9.959 -5.620 -1.231 1.00 91.75 76 ALA A O 1
ATOM 541 N N . ALA A 1 77 ? -8.609 -6.566 -2.763 1.00 92.06 77 ALA A N 1
ATOM 542 C CA . ALA A 1 77 ? -9.066 -7.933 -2.516 1.00 92.06 77 ALA A CA 1
ATOM 543 C C . ALA A 1 77 ? -8.817 -8.366 -1.060 1.00 92.06 77 ALA A C 1
ATOM 545 O O . ALA A 1 77 ? -9.729 -8.863 -0.404 1.00 92.06 77 ALA A O 1
ATOM 546 N N . GLU A 1 78 ? -7.626 -8.089 -0.517 1.00 91.19 78 GLU A N 1
ATOM 547 C CA . GLU A 1 78 ? -7.312 -8.384 0.888 1.00 91.19 78 GLU A CA 1
ATOM 548 C C . GLU A 1 78 ? -8.165 -7.573 1.878 1.00 91.19 78 GLU A C 1
ATOM 550 O O . GLU A 1 78 ? -8.540 -8.074 2.939 1.00 91.19 78 GLU A O 1
ATOM 555 N N . VAL A 1 79 ? -8.467 -6.311 1.558 1.00 89.44 79 VAL A N 1
ATOM 556 C CA . VAL A 1 79 ? -9.303 -5.448 2.407 1.00 89.44 79 VAL A CA 1
ATOM 557 C C . VAL A 1 79 ? -10.748 -5.938 2.438 1.00 89.44 79 VAL A C 1
ATOM 559 O O . VAL A 1 79 ? -11.367 -5.926 3.501 1.00 89.44 79 VAL A O 1
ATOM 562 N N . VAL A 1 80 ? -11.282 -6.404 1.306 1.00 88.12 80 VAL A N 1
ATOM 563 C CA . VAL A 1 80 ? -12.645 -6.950 1.225 1.00 88.12 80 VAL A CA 1
ATOM 564 C C . VAL A 1 80 ? -12.806 -8.199 2.092 1.00 88.12 80 VAL A C 1
ATOM 566 O O . VAL A 1 80 ? -13.845 -8.358 2.722 1.00 88.12 80 VAL A O 1
ATOM 569 N N . GLU A 1 81 ? -11.787 -9.054 2.203 1.00 85.06 81 GLU A N 1
ATOM 570 C CA . GLU A 1 81 ? -11.823 -10.205 3.123 1.00 85.06 81 GLU A CA 1
ATOM 571 C C . GLU A 1 81 ? -11.821 -9.791 4.606 1.00 85.06 81 GLU A C 1
ATOM 573 O O . GLU A 1 81 ? -12.252 -10.546 5.481 1.00 85.06 81 GLU A O 1
ATOM 578 N N . LEU A 1 82 ? -11.324 -8.588 4.899 1.00 81.44 82 LEU A N 1
ATOM 579 C CA . LEU A 1 82 ? -11.091 -8.085 6.249 1.00 81.44 82 LEU A CA 1
ATOM 580 C C . LEU A 1 82 ? -12.256 -7.240 6.791 1.00 81.44 82 LEU A C 1
ATOM 582 O O . LEU A 1 82 ? -12.429 -7.140 8.011 1.00 81.44 82 LEU A O 1
ATOM 586 N N . ILE A 1 83 ? -13.040 -6.634 5.898 1.00 77.38 83 ILE A N 1
ATOM 587 C CA . ILE A 1 83 ? -14.211 -5.815 6.217 1.00 77.38 83 ILE A CA 1
ATOM 588 C C . ILE A 1 83 ? -15.468 -6.638 5.931 1.00 77.38 83 ILE A C 1
ATOM 590 O O . ILE A 1 83 ? -15.747 -6.992 4.788 1.00 77.38 83 ILE A O 1
ATOM 594 N N . ARG A 1 84 ? -16.251 -6.927 6.976 1.00 65.19 84 ARG A N 1
ATOM 595 C CA . ARG A 1 84 ? -17.613 -7.440 6.803 1.00 65.19 84 ARG A CA 1
ATOM 596 C C . ARG A 1 84 ? -18.542 -6.270 6.516 1.00 65.19 84 ARG A C 1
ATOM 598 O O . ARG A 1 84 ? -18.633 -5.347 7.321 1.00 65.19 84 ARG A O 1
ATOM 605 N N . TRP A 1 85 ? -19.177 -6.314 5.354 1.00 63.88 85 TRP A N 1
ATOM 606 C CA . TRP A 1 85 ? -20.182 -5.353 4.916 1.00 63.88 85 TRP A CA 1
ATOM 607 C C . TRP A 1 85 ? -21.539 -5.819 5.449 1.00 63.88 85 TRP A C 1
ATOM 609 O O . TRP A 1 85 ? -22.326 -6.394 4.700 1.00 63.88 85 TRP A O 1
ATOM 619 N N . ASP A 1 86 ? -21.740 -5.678 6.759 1.00 58.56 86 ASP A N 1
ATOM 620 C CA . ASP A 1 86 ? -23.013 -5.986 7.423 1.00 58.56 86 ASP A CA 1
ATOM 621 C C . ASP A 1 86 ? -23.960 -4.773 7.365 1.00 58.56 86 ASP A C 1
ATOM 623 O O . ASP A 1 86 ? -23.485 -3.637 7.615 1.00 58.56 86 ASP A O 1
#

Radius of gyration: 13.35 Å; chains: 1; bounding box: 34×34×31 Å

Foldseek 3Di:
DQFDWDWDQDPVGIDTDGDNAEEAEPALPQPCVVVVFDADPPPAQDRDPRYGYAARNGPPHPNDPVRRVVRVVVVVVSSVVRDDPD

Sequence (86 aa):
GTGVCATLRTAAGAITEPFDAVLFCGGRTSRLPELGFTTPPHGNLRLSPRTWVIGDARLGSLGQACIAMGDGLLAAAEVVELIRWD